Protein AF-A0A9P8Q8J6-F1 (afdb_monomer_lite)

Radius of gyration: 19.1 Å; chains: 1; bounding box: 42×46×47 Å

pLDDT: mean 92.54, std 6.58, range [63.53, 98.12]

Structure (mmCIF, N/CA/C/O backbone):
data_AF-A0A9P8Q8J6-F1
#
_entry.id   AF-A0A9P8Q8J6-F1
#
loop_
_atom_site.group_PDB
_atom_site.id
_atom_site.type_symbol
_atom_site.label_atom_id
_atom_site.label_alt_id
_atom_site.label_comp_id
_atom_site.label_asym_id
_atom_site.label_entity_id
_atom_site.label_seq_id
_atom_site.pdbx_PDB_ins_code
_atom_site.Cartn_x
_atom_site.Cartn_y
_atom_site.Cartn_z
_atom_site.occupancy
_atom_site.B_iso_or_equiv
_atom_site.auth_seq_id
_atom_site.auth_comp_id
_atom_site.auth_asym_id
_atom_site.auth_atom_id
_atom_site.pdbx_PDB_model_num
ATOM 1 N N . ASP A 1 1 ? -0.895 -18.425 1.987 1.00 63.53 1 ASP A N 1
ATOM 2 C CA . ASP A 1 1 ? 0.261 -17.760 1.364 1.00 63.53 1 ASP A CA 1
ATOM 3 C C . ASP A 1 1 ? 0.672 -18.620 0.179 1.00 63.53 1 ASP A C 1
ATOM 5 O O . ASP A 1 1 ? 0.899 -19.802 0.397 1.00 63.53 1 ASP A O 1
ATOM 9 N N . LEU A 1 2 ? 0.620 -18.088 -1.046 1.00 74.81 2 LEU A N 1
ATOM 10 C CA . LEU A 1 2 ? 0.910 -18.814 -2.295 1.00 74.81 2 LEU A CA 1
ATOM 11 C C . LEU A 1 2 ? 2.148 -18.234 -3.001 1.00 74.81 2 LEU A C 1
ATOM 13 O O . LEU A 1 2 ? 2.373 -18.473 -4.187 1.00 74.81 2 LEU A O 1
ATOM 17 N N . ARG A 1 3 ? 2.985 -17.478 -2.272 1.00 74.31 3 ARG A N 1
ATOM 18 C CA . ARG A 1 3 ? 4.222 -16.889 -2.809 1.00 74.31 3 ARG A CA 1
ATOM 19 C C . ARG A 1 3 ? 5.174 -17.942 -3.384 1.00 74.31 3 ARG A C 1
ATOM 21 O O . ARG A 1 3 ? 5.828 -17.664 -4.381 1.00 74.31 3 ARG A O 1
ATOM 28 N N . SER A 1 4 ? 5.195 -19.156 -2.829 1.00 72.25 4 SER A N 1
ATOM 29 C CA . SER A 1 4 ? 5.981 -20.287 -3.350 1.00 72.25 4 SER A CA 1
ATOM 30 C C . SER A 1 4 ? 5.540 -20.772 -4.736 1.00 72.25 4 SER A C 1
ATOM 32 O O . SER A 1 4 ? 6.313 -21.441 -5.411 1.00 72.25 4 SER A O 1
ATOM 34 N N . SER A 1 5 ? 4.322 -20.433 -5.160 1.00 75.38 5 SER A N 1
ATOM 35 C CA . SER A 1 5 ? 3.750 -20.784 -6.465 1.00 75.38 5 SER A CA 1
ATOM 36 C C . SER A 1 5 ? 3.695 -19.587 -7.423 1.00 75.38 5 SER A C 1
ATOM 38 O O . SER A 1 5 ? 3.127 -19.695 -8.501 1.00 75.38 5 SER A O 1
ATOM 40 N N . GLY A 1 6 ? 4.267 -18.435 -7.042 1.00 68.69 6 GLY A N 1
ATOM 41 C CA . GLY A 1 6 ? 4.240 -17.209 -7.850 1.00 68.69 6 GLY A CA 1
ATOM 42 C C . GLY A 1 6 ? 2.914 -16.438 -7.810 1.00 68.69 6 GLY A C 1
ATOM 43 O O . GLY A 1 6 ? 2.779 -15.427 -8.489 1.00 68.69 6 GLY A O 1
ATOM 44 N N . GLU A 1 7 ? 1.949 -16.863 -6.989 1.00 75.38 7 GLU A N 1
ATOM 45 C CA . GLU A 1 7 ? 0.589 -16.293 -6.949 1.00 75.38 7 GLU A CA 1
ATOM 46 C C . GLU A 1 7 ? 0.397 -15.241 -5.840 1.00 75.38 7 GLU A C 1
ATOM 48 O O . GLU A 1 7 ? -0.690 -14.701 -5.640 1.00 75.38 7 GLU A O 1
ATOM 53 N N . GLY A 1 8 ? 1.455 -14.930 -5.088 1.00 83.56 8 GLY A N 1
ATOM 54 C CA . GLY A 1 8 ? 1.409 -13.916 -4.037 1.00 83.56 8 GLY A CA 1
ATOM 55 C C . GLY A 1 8 ? 0.521 -14.310 -2.848 1.00 83.56 8 GLY A C 1
ATOM 56 O O . GLY A 1 8 ? 0.569 -15.437 -2.343 1.00 83.56 8 GLY A O 1
ATOM 57 N N . ARG A 1 9 ? -0.258 -13.352 -2.335 1.00 85.38 9 ARG A N 1
ATOM 58 C CA . ARG A 1 9 ? -1.199 -13.559 -1.224 1.00 85.38 9 ARG A CA 1
ATOM 59 C C . ARG A 1 9 ? -2.624 -13.352 -1.717 1.00 85.38 9 ARG A C 1
ATOM 61 O O . ARG A 1 9 ? -2.932 -12.327 -2.314 1.00 85.38 9 ARG A O 1
ATOM 68 N N . ALA A 1 10 ? -3.488 -14.306 -1.398 1.00 86.31 10 ALA A N 1
ATOM 69 C CA . ALA A 1 10 ? -4.892 -14.284 -1.771 1.00 86.31 10 ALA A CA 1
ATOM 70 C C . ALA A 1 10 ? -5.764 -14.815 -0.630 1.00 86.31 10 ALA A C 1
ATOM 72 O O . ALA A 1 10 ? -5.290 -15.508 0.277 1.00 86.31 10 ALA A O 1
ATOM 73 N N . LEU A 1 11 ? -7.054 -14.499 -0.706 1.00 88.88 11 LEU A N 1
ATOM 74 C CA . LEU A 1 11 ? -8.078 -15.114 0.126 1.00 88.88 11 LEU A CA 1
ATOM 75 C C . LEU A 1 11 ? -8.529 -16.419 -0.529 1.00 88.88 11 LEU A C 1
ATOM 77 O O . LEU A 1 11 ? -8.754 -16.470 -1.736 1.00 88.88 11 LEU A O 1
ATOM 81 N N . ARG A 1 12 ? -8.682 -17.471 0.276 1.00 89.44 12 ARG A N 1
ATOM 82 C CA . ARG A 1 12 ? -9.210 -18.764 -0.168 1.00 89.44 12 ARG A CA 1
ATOM 83 C C . ARG A 1 12 ? -10.517 -19.037 0.557 1.00 89.44 12 ARG A C 1
ATOM 85 O O . ARG A 1 12 ? -10.562 -18.953 1.783 1.00 89.44 12 ARG A O 1
ATOM 92 N N . ALA A 1 13 ? -11.550 -19.402 -0.193 1.00 94.25 13 ALA A N 1
ATOM 93 C CA . ALA A 1 13 ? -12.797 -19.873 0.386 1.00 94.25 13 ALA A CA 1
ATOM 94 C C . ALA A 1 13 ? -12.544 -21.159 1.193 1.00 94.25 13 ALA A C 1
ATOM 96 O O . ALA A 1 13 ? -11.900 -22.090 0.710 1.00 94.25 13 ALA A O 1
ATOM 97 N N . THR A 1 14 ? -13.021 -21.203 2.434 1.00 94.69 14 THR A N 1
ATOM 98 C CA . THR A 1 14 ? -12.968 -22.404 3.286 1.00 94.69 14 THR A CA 1
ATOM 99 C C . THR A 1 14 ? -14.236 -23.254 3.177 1.00 94.69 14 THR A C 1
ATOM 101 O O . THR A 1 14 ? -14.312 -24.319 3.781 1.00 94.69 14 THR A O 1
ATOM 104 N N . GLY A 1 15 ? -15.211 -22.793 2.392 1.00 96.19 15 GLY A N 1
ATOM 105 C CA . GLY A 1 15 ? -16.470 -23.457 2.083 1.00 96.19 15 GLY A CA 1
ATOM 106 C C . GLY A 1 15 ? -17.229 -22.679 1.008 1.00 96.19 15 GLY A C 1
ATOM 107 O O . GLY A 1 15 ? -16.719 -21.688 0.479 1.00 96.19 15 GLY A O 1
ATOM 108 N N . ASP A 1 16 ? -18.442 -23.121 0.697 1.00 97.31 16 ASP A N 1
ATOM 109 C CA . ASP A 1 16 ? -19.250 -22.522 -0.364 1.00 97.31 16 ASP A CA 1
ATOM 110 C C . ASP A 1 16 ? -19.674 -21.087 -0.026 1.00 97.31 16 ASP A C 1
ATOM 112 O O . ASP A 1 16 ? -20.169 -20.793 1.065 1.00 97.31 16 ASP A O 1
ATOM 116 N N . ILE A 1 17 ? -19.522 -20.185 -0.997 1.00 97.38 17 ILE A N 1
ATOM 117 C CA . ILE A 1 17 ? -19.898 -18.773 -0.883 1.00 97.38 17 ILE A CA 1
ATOM 118 C C . ILE A 1 17 ? -21.020 -18.503 -1.882 1.00 97.38 17 ILE A C 1
ATOM 120 O O . ILE A 1 17 ? -20.852 -18.676 -3.088 1.00 97.38 17 ILE A O 1
ATOM 124 N N . LYS A 1 18 ? -22.179 -18.063 -1.387 1.00 98.12 18 LYS A N 1
ATOM 125 C CA . LYS A 1 18 ? -23.310 -17.700 -2.249 1.00 98.12 18 LYS A CA 1
ATOM 126 C C . LYS A 1 18 ? -23.027 -16.391 -2.981 1.00 98.12 18 LYS A C 1
ATOM 128 O O . LYS A 1 18 ? -22.317 -15.521 -2.471 1.00 98.12 18 LYS A O 1
ATOM 133 N N . LYS A 1 19 ? -23.654 -16.221 -4.145 1.00 97.50 19 LYS A N 1
ATOM 134 C CA . LYS A 1 19 ? -23.665 -14.940 -4.858 1.00 97.50 19 LYS A CA 1
ATOM 135 C C . LYS A 1 19 ? -24.133 -13.815 -3.919 1.00 97.50 19 LYS A C 1
ATOM 137 O O . LYS A 1 19 ? -24.997 -14.041 -3.076 1.00 97.50 19 LYS A O 1
ATOM 142 N N . ASP A 1 20 ? -23.525 -12.640 -4.061 1.00 96.56 20 ASP A N 1
ATOM 143 C CA . ASP A 1 20 ? -23.828 -11.421 -3.297 1.00 96.56 20 ASP A CA 1
ATOM 144 C C . ASP A 1 20 ? -23.510 -11.499 -1.785 1.00 96.56 20 ASP A C 1
ATOM 146 O O . ASP A 1 20 ? -23.930 -10.648 -0.999 1.00 96.56 20 ASP A O 1
ATOM 150 N N . THR A 1 21 ? -22.708 -12.485 -1.361 1.00 97.25 21 THR A N 1
ATOM 151 C CA . THR A 1 21 ? -22.201 -12.564 0.019 1.00 97.25 21 THR A CA 1
ATOM 152 C C . THR A 1 21 ? -21.126 -11.504 0.266 1.00 97.25 21 THR A C 1
ATOM 154 O O . THR A 1 21 ? -20.114 -11.447 -0.433 1.00 97.25 21 THR A O 1
ATOM 157 N N . VAL A 1 22 ? -21.298 -10.698 1.315 1.00 96.94 22 VAL A N 1
ATOM 158 C CA . VAL A 1 22 ? -20.254 -9.782 1.798 1.00 96.94 22 VAL A CA 1
ATOM 159 C C . VAL A 1 22 ? -19.137 -10.589 2.463 1.00 96.94 22 VAL A C 1
ATOM 161 O O . VAL A 1 22 ? -19.374 -11.229 3.484 1.00 96.94 22 VAL A O 1
ATOM 164 N N . LEU A 1 23 ? -17.921 -10.532 1.911 1.00 96.00 23 LEU A N 1
ATOM 165 C CA . LEU A 1 23 ? -16.768 -11.285 2.429 1.00 96.00 23 LEU A CA 1
ATOM 166 C C . LEU A 1 23 ? -16.133 -10.632 3.660 1.00 96.00 23 LEU A C 1
ATOM 168 O O . LEU A 1 23 ? -15.762 -11.314 4.608 1.00 96.00 23 LEU A O 1
ATOM 172 N N . PHE A 1 24 ? -15.999 -9.307 3.645 1.00 95.19 24 PHE A N 1
ATOM 173 C CA . PHE A 1 24 ? -15.451 -8.528 4.750 1.00 95.19 24 PHE A CA 1
ATOM 174 C C . PHE A 1 24 ? -15.898 -7.068 4.647 1.00 95.19 24 PHE A C 1
ATOM 176 O O . PHE A 1 24 ? -16.391 -6.611 3.614 1.00 95.19 24 PHE A O 1
ATOM 183 N N . ARG A 1 25 ? -15.724 -6.330 5.743 1.00 95.94 25 ARG A N 1
ATOM 184 C CA . ARG A 1 25 ? -15.900 -4.878 5.818 1.00 95.94 25 ARG A CA 1
ATOM 185 C C . ARG A 1 25 ? -14.663 -4.290 6.480 1.00 95.94 25 ARG A C 1
ATOM 187 O O . ARG A 1 25 ? -14.135 -4.892 7.410 1.00 95.94 25 ARG A O 1
ATOM 194 N N . LEU A 1 26 ? -14.231 -3.125 6.015 1.00 94.19 26 LEU A N 1
ATOM 195 C CA . LEU A 1 26 ? -13.106 -2.397 6.591 1.00 94.19 26 LEU A CA 1
ATOM 196 C C . LEU A 1 26 ? -13.608 -1.070 7.158 1.00 94.19 26 LEU A C 1
ATOM 198 O O . LEU A 1 26 ? -14.361 -0.356 6.490 1.00 94.19 26 LEU A O 1
ATOM 202 N N . ALA A 1 27 ? -13.208 -0.746 8.384 1.00 95.50 27 ALA A N 1
ATOM 203 C CA . ALA A 1 27 ? -13.492 0.557 8.964 1.00 95.50 27 ALA A CA 1
ATOM 204 C C . ALA A 1 27 ? -12.594 1.630 8.319 1.00 95.50 27 ALA A C 1
ATOM 206 O O . ALA A 1 27 ? -11.461 1.364 7.920 1.00 95.50 27 ALA A O 1
ATOM 207 N N . ARG A 1 28 ? -13.118 2.852 8.151 1.00 93.19 28 ARG A N 1
ATOM 208 C CA . ARG A 1 28 ? -12.430 3.916 7.389 1.00 93.19 28 ARG A CA 1
ATOM 209 C C . ARG A 1 28 ? -11.117 4.369 8.027 1.00 93.19 28 ARG A C 1
ATOM 211 O O . ARG A 1 28 ? -10.218 4.804 7.320 1.00 93.19 28 ARG A O 1
ATOM 218 N N . ASP A 1 29 ? -11.016 4.256 9.341 1.00 93.12 29 ASP A N 1
ATOM 219 C CA . ASP A 1 29 ? -9.817 4.535 10.133 1.00 93.12 29 ASP A CA 1
ATOM 220 C C . ASP A 1 29 ? -8.673 3.532 9.898 1.00 93.12 29 ASP A C 1
ATOM 222 O O . ASP A 1 29 ? -7.529 3.837 10.225 1.00 93.12 29 ASP A O 1
ATOM 226 N N . HIS A 1 30 ? -8.951 2.379 9.280 1.00 92.94 30 HIS A N 1
ATOM 227 C CA . HIS A 1 30 ? -7.940 1.396 8.876 1.00 92.94 30 HIS A CA 1
ATOM 228 C C . HIS A 1 30 ? -7.394 1.636 7.459 1.00 92.94 30 HIS A C 1
ATOM 230 O O . HIS A 1 30 ? -6.464 0.951 7.034 1.00 92.94 30 HIS A O 1
ATOM 236 N N . ILE A 1 31 ? -7.940 2.601 6.715 1.00 94.69 31 ILE A N 1
ATOM 237 C CA . ILE A 1 31 ? -7.450 2.972 5.381 1.00 94.69 31 ILE A CA 1
ATOM 238 C C . ILE A 1 31 ? -6.296 3.956 5.547 1.00 94.69 31 ILE A C 1
ATOM 240 O O . ILE A 1 31 ? -6.488 4.992 6.177 1.00 94.69 31 ILE A O 1
ATOM 244 N N . ILE A 1 32 ? -5.137 3.694 4.939 1.00 95.12 32 ILE A N 1
ATOM 245 C CA . ILE A 1 32 ? -4.020 4.653 4.902 1.00 95.12 32 ILE A CA 1
ATOM 246 C C . ILE A 1 32 ? -4.378 5.809 3.961 1.00 95.12 32 ILE A C 1
ATOM 248 O O . ILE A 1 32 ? -4.677 5.598 2.787 1.00 95.12 32 ILE A O 1
ATOM 252 N N . ASN A 1 33 ? -4.363 7.033 4.480 1.00 94.38 33 ASN A N 1
ATOM 253 C CA . ASN A 1 33 ? -4.544 8.274 3.733 1.00 94.38 33 ASN A CA 1
ATOM 254 C C . ASN A 1 33 ? -3.948 9.453 4.522 1.00 94.38 33 ASN A C 1
ATOM 256 O O . ASN A 1 33 ? -3.509 9.287 5.658 1.00 94.38 33 ASN A O 1
ATOM 260 N N . VAL A 1 34 ? -3.992 10.655 3.945 1.00 95.12 34 VAL A N 1
ATOM 261 C CA . VAL A 1 34 ? -3.415 11.875 4.543 1.00 95.12 34 VAL A CA 1
ATOM 262 C C . VAL A 1 34 ? -3.983 12.242 5.921 1.00 95.12 34 VAL A C 1
ATOM 264 O O . VAL A 1 34 ? -3.323 12.933 6.686 1.00 95.12 34 VAL A O 1
ATOM 267 N N . ARG A 1 35 ? -5.194 11.783 6.264 1.00 93.75 35 ARG A N 1
ATOM 268 C CA . ARG A 1 35 ? -5.866 12.076 7.544 1.00 93.75 35 ARG A CA 1
ATOM 269 C C . ARG A 1 35 ? -5.664 10.978 8.584 1.00 93.75 35 ARG A C 1
ATOM 271 O O . ARG A 1 35 ? -5.707 11.248 9.783 1.00 93.75 35 ARG A O 1
ATOM 278 N N . THR A 1 36 ? -5.497 9.734 8.148 1.00 95.69 36 THR A N 1
ATOM 279 C CA . THR A 1 36 ? -5.312 8.590 9.046 1.00 95.69 36 THR A CA 1
ATOM 280 C C . THR A 1 36 ? -3.841 8.346 9.358 1.00 95.69 36 THR A C 1
ATOM 282 O O . THR A 1 36 ? -3.546 8.029 10.510 1.00 95.69 36 THR A O 1
ATOM 285 N N . ALA A 1 37 ? -2.936 8.550 8.397 1.00 96.69 37 ALA A N 1
ATOM 286 C CA . ALA A 1 37 ? -1.503 8.345 8.572 1.00 96.69 37 ALA A CA 1
ATOM 287 C C . ALA A 1 37 ? -0.920 9.250 9.670 1.00 96.69 37 ALA A C 1
ATOM 289 O O . ALA A 1 37 ? -1.319 10.407 9.844 1.00 96.69 37 ALA A O 1
ATOM 290 N N . ALA A 1 38 ? 0.069 8.731 10.390 1.00 96.75 38 ALA A N 1
ATOM 291 C CA . ALA A 1 38 ? 0.768 9.402 11.473 1.00 96.75 38 ALA A CA 1
ATOM 292 C C . ALA A 1 38 ? 1.411 10.718 11.014 1.00 96.75 38 ALA A C 1
ATOM 294 O O . ALA A 1 38 ? 1.391 11.695 11.761 1.00 96.75 38 ALA A O 1
ATOM 295 N N . LEU A 1 39 ? 1.885 10.795 9.763 1.00 97.12 39 LEU A N 1
ATOM 296 C CA . LEU A 1 39 ? 2.466 12.019 9.205 1.00 97.12 39 LEU A CA 1
ATOM 297 C C . LEU A 1 39 ? 1.474 13.191 9.214 1.00 97.12 39 LEU A C 1
ATOM 299 O O . LEU A 1 39 ? 1.848 14.306 9.578 1.00 97.12 39 LEU A O 1
ATOM 303 N N . GLY A 1 40 ? 0.212 12.944 8.854 1.00 95.38 40 GLY A N 1
ATOM 304 C CA . GLY A 1 40 ? -0.838 13.965 8.887 1.00 95.38 40 GLY A CA 1
ATOM 305 C C . GLY A 1 40 ? -1.202 14.388 10.310 1.00 95.38 40 GLY A C 1
ATOM 306 O O . GLY A 1 40 ? -1.526 15.545 10.550 1.00 95.38 40 GLY A O 1
ATOM 307 N N . LYS A 1 41 ? -1.085 13.470 11.275 1.00 93.94 41 LYS A N 1
ATOM 308 C CA . LYS A 1 41 ? -1.386 13.713 12.696 1.00 93.94 41 LYS A CA 1
ATOM 309 C C . LYS A 1 41 ? -0.225 14.341 13.474 1.00 93.94 41 LYS A C 1
ATOM 311 O O . LYS A 1 41 ? -0.441 14.833 14.577 1.00 93.94 41 LYS A O 1
ATOM 316 N N . LEU A 1 42 ? 0.988 14.338 12.917 1.00 94.62 42 LEU A N 1
ATOM 317 C CA . LEU A 1 42 ? 2.202 14.804 13.593 1.00 94.62 42 LEU A CA 1
ATOM 318 C C . LEU A 1 42 ? 2.138 16.292 13.973 1.00 94.62 42 LEU A C 1
ATOM 320 O O . LEU A 1 42 ? 2.616 16.684 15.036 1.00 94.62 42 LEU A O 1
ATOM 324 N N . LYS A 1 43 ? 1.554 17.127 13.108 1.00 93.81 43 LYS A N 1
ATOM 325 C CA . LYS A 1 43 ? 1.287 18.550 13.363 1.00 93.81 43 LYS A CA 1
ATOM 326 C C . LYS A 1 43 ? -0.023 18.951 12.698 1.00 93.81 43 LYS A C 1
ATOM 328 O O . LYS A 1 43 ? -0.309 18.490 11.600 1.00 93.81 43 LYS A O 1
ATOM 333 N N . LEU A 1 44 ? -0.756 19.881 13.312 1.00 85.44 44 LEU A N 1
ATOM 334 C CA . LEU A 1 44 ? -2.017 20.416 12.772 1.00 85.44 44 LEU A CA 1
ATOM 335 C C . LEU A 1 44 ? -1.884 20.907 11.318 1.00 85.44 44 LEU A C 1
ATOM 337 O O . LEU A 1 44 ? -2.751 20.627 10.499 1.00 85.44 44 LEU A O 1
ATOM 341 N N . SER A 1 45 ? -0.772 21.566 10.983 1.00 94.19 45 SER A N 1
ATOM 342 C CA . SER A 1 45 ? -0.512 22.099 9.640 1.00 94.19 45 SER A CA 1
ATOM 343 C C . SER A 1 45 ? -0.126 21.040 8.600 1.00 94.19 45 SER A C 1
ATOM 345 O O . SER A 1 45 ? -0.101 21.341 7.411 1.00 94.19 45 SER A O 1
ATOM 347 N N . ASN A 1 46 ? 0.214 19.810 9.005 1.00 95.69 46 ASN A N 1
ATOM 348 C CA . ASN A 1 46 ? 0.685 18.799 8.055 1.00 95.69 46 ASN A CA 1
ATOM 349 C C . ASN A 1 46 ? -0.421 18.354 7.101 1.00 95.69 46 ASN A C 1
ATOM 351 O O . ASN A 1 46 ? -0.126 18.072 5.946 1.00 95.69 46 ASN A O 1
ATOM 355 N N . ILE A 1 47 ? -1.677 18.313 7.555 1.00 95.12 47 ILE A N 1
ATOM 356 C CA . ILE A 1 47 ? -2.805 17.959 6.685 1.00 95.12 47 ILE A CA 1
ATOM 357 C C . ILE A 1 47 ? -2.934 18.978 5.554 1.00 95.12 47 ILE A C 1
ATOM 359 O O . ILE A 1 47 ? -3.012 18.573 4.403 1.00 95.12 47 ILE A O 1
ATOM 363 N N . GLU A 1 48 ? -2.879 20.277 5.855 1.00 95.12 48 GLU A N 1
ATOM 364 C CA . GLU A 1 48 ? -2.986 21.336 4.839 1.00 95.12 48 GLU A CA 1
ATOM 365 C C . GLU A 1 48 ? -1.866 21.235 3.797 1.00 95.12 48 GLU A C 1
ATOM 367 O O . GLU A 1 48 ? -2.116 21.317 2.596 1.00 95.12 48 GLU A O 1
ATOM 372 N N . VAL A 1 49 ? -0.633 20.986 4.250 1.00 96.44 49 VAL A N 1
ATOM 373 C CA . VAL A 1 49 ? 0.513 20.783 3.355 1.00 96.44 49 VAL A CA 1
ATOM 374 C C . VAL A 1 49 ? 0.318 19.536 2.494 1.00 96.44 49 VAL A C 1
ATOM 376 O O . VAL A 1 49 ? 0.465 19.614 1.279 1.00 96.44 49 VAL A O 1
ATOM 379 N N . LEU A 1 50 ? -0.044 18.397 3.087 1.00 96.38 50 LEU A N 1
ATOM 380 C CA . LEU A 1 50 ? -0.268 17.149 2.352 1.00 96.38 50 LEU A CA 1
ATOM 381 C C . LEU A 1 50 ? -1.429 17.262 1.356 1.00 96.38 50 LEU A C 1
ATOM 383 O O . LEU A 1 50 ? -1.348 16.700 0.272 1.00 96.38 50 LEU A O 1
ATOM 387 N N . GLU A 1 51 ? -2.486 17.999 1.692 1.00 95.19 51 GLU A N 1
ATOM 388 C CA . GLU A 1 51 ? -3.631 18.230 0.804 1.00 95.19 51 GLU A CA 1
ATOM 389 C C . GLU A 1 51 ? -3.325 19.224 -0.326 1.00 95.19 51 GLU A C 1
ATOM 391 O O . GLU A 1 51 ? -4.034 19.232 -1.331 1.00 95.19 51 GLU A O 1
ATOM 396 N N . SER A 1 52 ? -2.261 20.024 -0.199 1.00 96.44 52 SER A N 1
ATOM 397 C CA . SER A 1 52 ? -1.761 20.884 -1.281 1.00 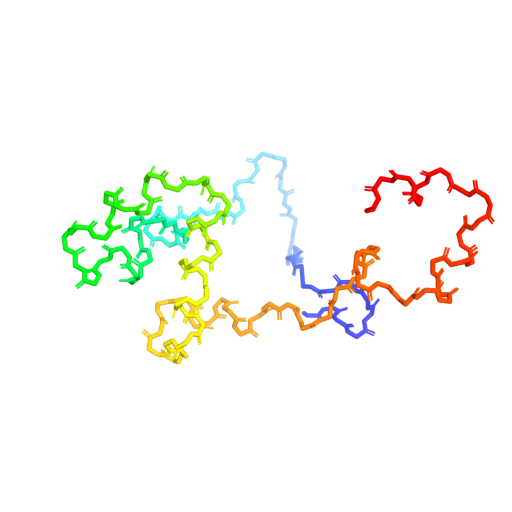96.44 52 SER A CA 1
ATOM 398 C C . SER A 1 52 ? -0.907 20.146 -2.318 1.00 96.44 52 SER A C 1
ATOM 400 O O . SER A 1 52 ? -0.714 20.656 -3.423 1.00 96.44 52 SER A O 1
ATOM 402 N N . LEU A 1 53 ? -0.397 18.958 -1.977 1.00 96.88 53 LEU A N 1
ATOM 403 C CA . LEU A 1 53 ? 0.352 18.101 -2.896 1.00 96.88 53 LEU A CA 1
ATOM 404 C C . LEU A 1 53 ? -0.599 17.340 -3.817 1.00 96.88 53 LEU A C 1
ATOM 406 O O . LEU A 1 53 ? -1.799 17.215 -3.552 1.00 96.88 53 LEU A O 1
ATOM 410 N N . ASN A 1 54 ? -0.059 16.755 -4.888 1.00 96.62 54 ASN A N 1
ATOM 411 C CA . ASN A 1 54 ? -0.861 15.821 -5.658 1.00 96.62 54 ASN A CA 1
ATOM 412 C C . ASN A 1 54 ? -1.172 14.563 -4.821 1.00 96.62 54 ASN A C 1
ATOM 414 O O . ASN A 1 54 ? -0.433 14.189 -3.906 1.00 96.62 54 ASN A O 1
ATOM 418 N N . GLN A 1 55 ? -2.278 13.888 -5.144 1.00 93.44 55 GLN A N 1
ATOM 419 C CA . GLN A 1 55 ? -2.763 12.745 -4.365 1.00 93.44 55 GLN A CA 1
ATOM 420 C C . GLN A 1 55 ? -1.703 11.642 -4.187 1.00 93.44 55 GLN A C 1
ATOM 422 O O . GLN A 1 55 ? -1.627 11.029 -3.121 1.00 93.44 55 GLN A O 1
ATOM 427 N N . TRP A 1 56 ? -0.898 11.378 -5.219 1.00 95.38 56 TRP A N 1
ATOM 428 C CA . TRP A 1 56 ? 0.124 10.336 -5.192 1.00 95.38 56 TRP A CA 1
ATOM 429 C C . TRP A 1 56 ? 1.337 10.746 -4.361 1.00 95.38 56 TRP A C 1
ATOM 431 O O . TRP A 1 56 ? 1.792 9.954 -3.546 1.00 95.38 56 TRP A O 1
ATOM 441 N N . GLU A 1 57 ? 1.819 11.979 -4.501 1.00 97.12 57 GLU A N 1
ATOM 442 C CA . GLU A 1 57 ? 2.908 12.542 -3.693 1.00 97.12 57 GLU A CA 1
ATOM 443 C C . GLU A 1 57 ? 2.572 12.483 -2.204 1.00 97.12 57 GLU A C 1
ATOM 445 O O . GLU A 1 57 ? 3.342 11.944 -1.408 1.00 97.12 57 GLU A O 1
ATOM 450 N N . ALA A 1 58 ? 1.388 12.976 -1.832 1.00 97.25 58 ALA A N 1
ATOM 451 C CA . ALA A 1 58 ? 0.932 12.966 -0.451 1.00 97.25 58 ALA A CA 1
ATOM 452 C C . ALA A 1 58 ? 0.862 11.538 0.111 1.00 97.25 58 ALA A C 1
ATOM 454 O O . ALA A 1 58 ? 1.293 11.284 1.239 1.00 97.25 58 ALA A O 1
ATOM 455 N N . LEU A 1 59 ? 0.348 10.591 -0.683 1.00 97.19 59 LEU A N 1
ATOM 456 C CA . LEU A 1 59 ? 0.234 9.197 -0.269 1.00 97.19 59 LEU A CA 1
ATOM 457 C C . LEU A 1 59 ? 1.601 8.513 -0.151 1.00 97.19 59 LEU A C 1
ATOM 459 O O . LEU A 1 59 ? 1.803 7.779 0.811 1.00 97.19 59 LEU A O 1
ATOM 463 N N . ILE A 1 60 ? 2.538 8.776 -1.067 1.00 97.44 60 ILE A N 1
ATOM 464 C CA . ILE A 1 60 ? 3.915 8.259 -1.005 1.00 97.44 60 ILE A CA 1
ATOM 465 C C . ILE A 1 60 ? 4.594 8.726 0.284 1.00 97.44 60 ILE A C 1
ATOM 467 O O . ILE A 1 60 ? 5.196 7.912 0.982 1.00 97.44 60 ILE A O 1
ATOM 471 N N . LEU A 1 61 ? 4.454 10.007 0.641 1.00 97.62 61 LEU A N 1
ATOM 472 C CA . LEU A 1 61 ? 5.009 10.545 1.885 1.00 97.62 61 LEU A CA 1
ATOM 473 C C . LEU A 1 61 ? 4.375 9.904 3.122 1.00 97.62 61 LEU A C 1
ATOM 475 O O . LEU A 1 61 ? 5.088 9.538 4.056 1.00 97.62 61 LEU A O 1
ATOM 479 N N . CYS A 1 62 ? 3.051 9.729 3.123 1.00 97.38 62 CYS A N 1
ATOM 480 C CA . CYS A 1 62 ? 2.355 9.041 4.208 1.00 97.38 62 CYS A CA 1
ATOM 481 C C . CYS A 1 62 ? 2.854 7.599 4.358 1.00 97.38 62 CYS A C 1
ATOM 483 O O . CYS A 1 62 ? 3.215 7.200 5.461 1.00 97.38 62 CYS A O 1
ATOM 485 N N . LEU A 1 63 ? 2.921 6.839 3.259 1.00 97.19 63 LEU A N 1
ATOM 486 C CA . LEU A 1 63 ? 3.390 5.453 3.275 1.00 97.19 63 LEU A CA 1
ATOM 487 C C . LEU A 1 63 ? 4.844 5.363 3.753 1.00 97.19 63 LEU A C 1
ATOM 489 O O . LEU A 1 63 ? 5.157 4.546 4.612 1.00 97.19 63 LEU A O 1
ATOM 493 N N . GLY A 1 64 ? 5.716 6.228 3.230 1.00 97.12 64 GLY A N 1
ATOM 494 C CA . GLY A 1 64 ? 7.125 6.275 3.609 1.00 97.12 64 GLY A CA 1
ATOM 495 C C . GLY A 1 64 ? 7.314 6.588 5.091 1.00 97.12 64 GLY A C 1
ATOM 496 O O . GLY A 1 64 ? 8.114 5.937 5.756 1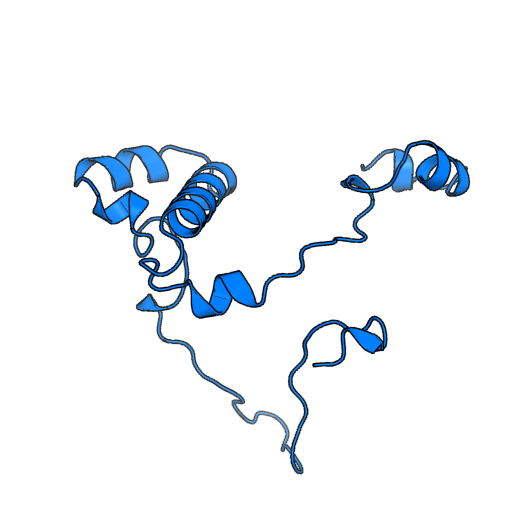.00 97.12 64 GLY A O 1
ATOM 497 N N . TYR A 1 65 ? 6.540 7.528 5.638 1.00 97.69 65 TYR A N 1
ATOM 498 C CA . TYR A 1 65 ? 6.590 7.838 7.066 1.00 97.69 65 TYR A CA 1
ATOM 499 C C . TYR A 1 65 ? 6.111 6.669 7.937 1.00 97.69 65 TYR A C 1
ATOM 501 O O . TYR A 1 65 ? 6.766 6.349 8.924 1.00 97.69 65 TYR A O 1
ATOM 509 N N . GLU A 1 66 ? 5.028 5.984 7.556 1.00 97.94 66 GLU A N 1
ATOM 510 C CA . GLU A 1 66 ? 4.575 4.773 8.259 1.00 97.94 66 GLU A CA 1
ATOM 511 C C . GLU A 1 66 ? 5.633 3.662 8.239 1.00 97.94 66 GLU A C 1
ATOM 513 O O . GLU A 1 66 ? 5.857 3.001 9.248 1.00 97.94 66 GLU A O 1
ATOM 518 N N . MET A 1 67 ? 6.342 3.487 7.120 1.00 96.62 67 MET A N 1
ATOM 519 C CA . MET A 1 67 ? 7.442 2.521 7.032 1.00 96.62 67 MET A CA 1
ATOM 520 C C . MET A 1 67 ? 8.609 2.873 7.965 1.00 96.62 67 MET A C 1
ATOM 522 O O . MET A 1 67 ? 9.206 1.971 8.547 1.00 96.62 67 MET A O 1
ATOM 526 N N . LEU A 1 68 ? 8.918 4.163 8.143 1.00 97.25 68 LEU A N 1
ATOM 527 C CA . LEU A 1 68 ? 9.973 4.622 9.058 1.00 97.25 68 LEU A CA 1
ATOM 528 C C . LEU A 1 68 ? 9.632 4.387 10.534 1.00 97.25 68 LEU A C 1
ATOM 530 O O . LEU A 1 68 ? 10.543 4.193 11.336 1.00 97.25 68 LEU A O 1
ATOM 534 N N . LEU A 1 69 ? 8.346 4.397 10.896 1.00 97.31 69 LEU A N 1
ATOM 535 C CA . LEU A 1 69 ? 7.901 4.087 12.258 1.00 97.31 69 LEU A CA 1
ATOM 536 C C . LEU A 1 69 ? 8.095 2.606 12.622 1.00 97.31 69 LEU A C 1
ATOM 538 O O . LEU A 1 69 ? 8.154 2.270 13.803 1.00 97.31 69 LEU A O 1
ATOM 542 N N . GLY A 1 70 ? 8.207 1.715 11.632 1.00 95.75 70 GLY A N 1
ATOM 543 C CA . GLY A 1 70 ? 8.406 0.288 11.866 1.00 95.75 70 GLY A CA 1
ATOM 544 C C . GLY A 1 70 ? 7.255 -0.327 12.667 1.00 95.75 70 GLY A C 1
ATOM 545 O O . GLY A 1 70 ? 6.098 -0.266 12.250 1.00 95.75 70 GLY A O 1
ATOM 546 N N . GLU A 1 71 ? 7.566 -0.934 13.813 1.00 96.69 71 GLU A N 1
ATOM 547 C CA . GLU A 1 71 ? 6.577 -1.593 14.681 1.00 96.69 71 GLU A CA 1
ATOM 548 C C . GLU A 1 71 ? 5.599 -0.611 15.345 1.00 96.69 71 GLU A C 1
ATOM 550 O O . GLU A 1 71 ? 4.464 -0.993 15.626 1.00 96.69 71 GLU A O 1
ATOM 555 N N . GLU A 1 72 ? 5.987 0.660 15.498 1.00 96.75 72 GLU A N 1
ATOM 556 C CA . GLU A 1 72 ? 5.142 1.723 16.063 1.00 96.75 72 GLU A CA 1
ATOM 557 C C . GLU A 1 72 ? 4.056 2.205 15.083 1.00 96.75 72 GLU A C 1
ATOM 559 O O . GLU A 1 72 ? 3.145 2.946 15.460 1.00 96.75 72 GLU A O 1
ATOM 564 N N . SER A 1 73 ? 4.125 1.799 13.810 1.00 97.06 73 SER A N 1
ATOM 565 C CA . SER A 1 73 ? 3.068 2.089 12.842 1.00 97.06 73 SER A CA 1
ATOM 566 C C . SER A 1 73 ? 1.801 1.298 13.167 1.00 97.06 73 SER A C 1
ATOM 568 O O . SER A 1 73 ? 1.832 0.073 13.313 1.00 97.06 73 SER A O 1
ATOM 570 N N . GLN A 1 74 ? 0.643 1.969 13.128 1.00 95.31 74 GLN A N 1
ATOM 571 C CA . GLN A 1 74 ? -0.671 1.309 13.168 1.00 95.31 74 GLN A CA 1
ATOM 572 C C . GLN A 1 74 ? -0.825 0.273 12.035 1.00 95.31 74 GLN A C 1
ATOM 574 O O . GLN A 1 74 ? -1.578 -0.694 12.164 1.00 95.31 74 GLN A O 1
ATOM 579 N N . TRP A 1 75 ? -0.106 0.454 10.924 1.00 97.00 75 TRP A N 1
ATOM 580 C CA . TRP A 1 75 ? -0.140 -0.429 9.761 1.00 97.00 75 TRP A CA 1
ATOM 581 C C . TRP A 1 75 ? 1.055 -1.378 9.683 1.00 97.00 75 TRP A C 1
ATOM 583 O O . TRP A 1 75 ? 1.204 -2.043 8.661 1.00 97.00 75 TRP A O 1
ATOM 593 N N . SER A 1 76 ? 1.866 -1.514 10.736 1.00 96.94 76 SER A N 1
ATOM 594 C CA . SER A 1 76 ? 3.051 -2.387 10.757 1.00 96.94 76 SER A CA 1
ATOM 595 C C . SER A 1 76 ? 2.751 -3.804 10.246 1.00 96.94 76 SER A C 1
ATOM 597 O O . SER A 1 76 ? 3.407 -4.294 9.327 1.00 96.94 76 SER A O 1
ATOM 599 N N . SER A 1 77 ? 1.672 -4.419 10.742 1.00 94.81 77 SER A N 1
ATOM 600 C CA . SER A 1 77 ? 1.219 -5.751 10.312 1.00 94.81 77 SER A CA 1
ATOM 601 C C . SER A 1 77 ? 0.842 -5.811 8.830 1.00 94.81 77 SER A C 1
ATOM 603 O O . SER A 1 77 ? 1.060 -6.830 8.187 1.00 94.81 77 SER A O 1
ATOM 605 N N . TYR A 1 78 ? 0.274 -4.740 8.269 1.00 93.38 78 TYR A N 1
ATOM 606 C CA . TYR A 1 78 ? -0.035 -4.666 6.840 1.00 93.38 78 TYR A CA 1
ATOM 607 C C . TYR A 1 78 ? 1.233 -4.446 6.002 1.00 93.38 78 TYR A C 1
ATOM 609 O O . TYR A 1 78 ? 1.427 -5.098 4.980 1.00 93.38 78 TYR A O 1
ATOM 617 N N . LEU A 1 79 ? 2.133 -3.570 6.444 1.00 94.81 79 LEU A N 1
ATOM 618 C CA . LEU A 1 79 ? 3.374 -3.273 5.730 1.00 94.81 79 LEU A CA 1
ATOM 619 C C . LEU A 1 79 ? 4.287 -4.504 5.647 1.00 94.81 79 LEU A C 1
ATOM 621 O O . LEU A 1 79 ? 4.851 -4.772 4.590 1.00 94.81 79 LEU A O 1
ATOM 625 N N . GLN A 1 80 ? 4.342 -5.322 6.702 1.00 92.44 80 GLN A N 1
ATOM 626 C CA . GLN A 1 80 ? 5.096 -6.584 6.724 1.00 92.44 80 GLN A CA 1
ATOM 627 C C . GLN A 1 80 ? 4.576 -7.646 5.740 1.00 92.44 80 GLN A C 1
ATOM 629 O O . GLN A 1 80 ? 5.260 -8.639 5.478 1.00 92.44 80 GLN A O 1
ATOM 634 N N . VAL A 1 81 ? 3.359 -7.492 5.203 1.00 91.25 81 VAL A N 1
ATOM 635 C CA . VAL A 1 81 ? 2.819 -8.433 4.211 1.00 91.25 81 VAL A CA 1
ATOM 636 C C . VAL A 1 81 ? 3.031 -7.995 2.768 1.00 91.25 81 VAL A C 1
ATOM 638 O O . VAL A 1 81 ? 2.759 -8.798 1.868 1.00 91.25 81 VAL A O 1
ATOM 641 N N . LEU A 1 82 ? 3.506 -6.766 2.544 1.00 90.56 82 LEU A N 1
ATOM 642 C CA . LEU A 1 82 ? 3.755 -6.237 1.209 1.00 90.56 82 LEU A CA 1
ATOM 643 C C . LEU A 1 82 ? 4.861 -7.033 0.493 1.00 90.56 82 LEU A C 1
ATOM 645 O O . LEU A 1 82 ? 5.783 -7.544 1.131 1.00 90.56 82 LEU A O 1
ATOM 649 N N . PRO A 1 83 ? 4.766 -7.185 -0.838 1.00 88.69 83 PRO A N 1
ATOM 650 C CA . PRO A 1 83 ? 5.812 -7.836 -1.610 1.00 88.69 83 PRO A CA 1
ATOM 651 C C . PRO A 1 83 ? 7.062 -6.950 -1.685 1.00 88.69 83 PRO A C 1
ATOM 653 O O . PRO A 1 83 ? 6.974 -5.747 -1.903 1.00 88.69 83 PRO A O 1
ATOM 656 N N . GLU A 1 84 ? 8.235 -7.569 -1.570 1.00 86.75 84 GLU A N 1
ATOM 65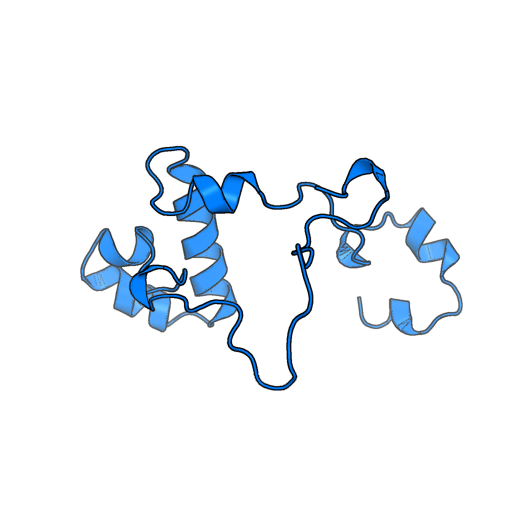7 C CA . GLU A 1 84 ? 9.533 -6.894 -1.738 1.00 86.75 84 GLU A CA 1
ATOM 658 C C . GLU A 1 84 ? 9.971 -6.811 -3.206 1.00 86.75 84 GLU A C 1
ATOM 660 O O . GLU A 1 84 ? 10.853 -6.035 -3.562 1.00 86.75 84 GLU A O 1
ATOM 665 N N . LYS A 1 85 ? 9.371 -7.639 -4.067 1.00 85.69 85 LYS A N 1
ATOM 666 C CA . LYS A 1 85 ? 9.689 -7.729 -5.492 1.00 85.69 85 LYS A CA 1
ATOM 667 C C . LYS A 1 85 ? 8.428 -7.517 -6.309 1.00 85.69 85 LYS A C 1
ATOM 669 O O . LYS A 1 85 ? 7.386 -8.106 -6.020 1.00 85.69 85 LYS A O 1
ATOM 674 N N . PHE A 1 86 ? 8.557 -6.723 -7.359 1.00 86.62 86 PHE A N 1
ATOM 675 C CA . PHE A 1 86 ? 7.493 -6.424 -8.304 1.00 86.62 86 PHE A CA 1
ATOM 676 C C . PHE A 1 86 ? 7.942 -6.847 -9.698 1.00 86.62 86 PHE A C 1
ATOM 678 O O . PHE A 1 86 ? 9.113 -6.717 -10.033 1.00 86.62 86 PHE A O 1
ATOM 685 N N . ASN A 1 87 ? 7.004 -7.338 -10.507 1.00 88.31 87 ASN A N 1
ATOM 686 C CA . ASN A 1 87 ? 7.269 -7.729 -11.893 1.00 88.31 87 ASN A CA 1
ATOM 687 C C . ASN A 1 87 ? 6.670 -6.734 -12.905 1.00 88.31 87 ASN A C 1
ATOM 689 O O . ASN A 1 87 ? 6.413 -7.085 -14.053 1.00 88.31 87 ASN A O 1
ATOM 693 N N . SER A 1 88 ? 6.384 -5.506 -12.463 1.00 90.81 88 SER A N 1
ATOM 694 C CA . SER A 1 88 ? 6.000 -4.414 -13.361 1.00 90.81 88 SER A CA 1
ATOM 695 C C . SER A 1 88 ? 7.211 -3.991 -14.188 1.00 90.81 88 SER A C 1
ATOM 697 O O . SER A 1 88 ? 8.319 -3.947 -13.661 1.00 90.81 88 SER A O 1
ATOM 699 N N . LEU A 1 89 ? 6.993 -3.617 -15.449 1.00 93.62 89 LEU A N 1
ATOM 700 C CA . LEU A 1 89 ? 8.076 -3.329 -16.400 1.00 93.62 89 LEU A CA 1
ATOM 701 C C . LEU A 1 89 ? 9.050 -2.234 -15.936 1.00 93.62 89 LEU A C 1
ATOM 703 O O . LEU A 1 89 ? 10.221 -2.285 -16.277 1.00 93.62 89 LEU A O 1
ATOM 707 N N . MET A 1 90 ? 8.597 -1.289 -15.107 1.00 92.00 90 MET A N 1
ATOM 708 C CA . MET A 1 90 ? 9.457 -0.262 -14.498 1.00 92.00 90 MET A CA 1
ATOM 709 C C . MET A 1 90 ? 10.569 -0.820 -13.587 1.00 92.00 90 MET A C 1
ATOM 711 O O . MET A 1 90 ? 11.473 -0.082 -13.216 1.00 92.00 90 MET A O 1
ATOM 715 N N . PHE A 1 91 ? 10.479 -2.093 -13.185 1.00 91.88 91 PHE A N 1
ATOM 716 C CA . PHE A 1 91 ? 11.477 -2.787 -12.366 1.00 91.88 91 PHE A CA 1
ATOM 717 C C . PHE A 1 91 ? 12.343 -3.767 -13.169 1.00 91.88 91 PHE A C 1
ATOM 719 O O . PHE A 1 91 ? 13.201 -4.425 -12.585 1.00 91.88 91 PHE A O 1
ATOM 726 N N . TRP A 1 92 ? 12.097 -3.907 -14.473 1.00 94.19 92 TRP A N 1
ATOM 727 C CA . TRP A 1 92 ? 12.857 -4.809 -15.334 1.00 94.19 92 TRP A CA 1
ATOM 728 C C . TRP A 1 92 ? 14.186 -4.171 -15.731 1.00 94.19 92 TRP A C 1
ATOM 730 O O . TRP A 1 92 ? 14.296 -2.951 -15.848 1.00 94.19 92 TRP A O 1
ATOM 740 N N . SER A 1 93 ? 15.193 -5.008 -15.954 1.00 94.38 93 SER A N 1
ATOM 741 C CA . SER A 1 93 ? 16.473 -4.581 -16.516 1.00 94.38 93 SER A CA 1
ATOM 742 C C . SER A 1 93 ? 16.351 -4.226 -18.000 1.00 94.38 93 SER A C 1
ATOM 744 O O . SER A 1 93 ? 15.452 -4.696 -18.702 1.00 94.38 93 SER A O 1
ATOM 746 N N . ASP A 1 94 ? 17.300 -3.437 -18.504 1.00 94.12 94 ASP A N 1
ATOM 747 C CA . ASP A 1 94 ? 17.343 -3.053 -19.919 1.00 94.12 94 ASP A CA 1
ATOM 748 C C . ASP A 1 94 ? 17.409 -4.273 -20.857 1.00 94.12 94 ASP A C 1
ATOM 750 O O . ASP A 1 94 ? 16.789 -4.270 -21.925 1.00 94.12 94 ASP A O 1
ATOM 754 N N . ASP A 1 95 ? 18.103 -5.338 -20.439 1.00 96.19 95 ASP A N 1
ATOM 755 C CA . ASP A 1 95 ? 18.206 -6.595 -21.187 1.00 96.19 95 ASP A CA 1
ATOM 756 C C . ASP A 1 95 ? 16.852 -7.320 -21.264 1.00 96.19 95 ASP A C 1
ATOM 758 O O . ASP A 1 95 ? 16.443 -7.768 -22.338 1.00 96.19 95 ASP A O 1
ATOM 762 N N . GLU A 1 96 ? 16.109 -7.387 -20.156 1.00 95.12 96 GLU A N 1
ATOM 763 C CA . GLU A 1 96 ? 14.764 -7.978 -20.123 1.00 95.12 96 GLU A CA 1
ATOM 764 C C . GLU A 1 96 ? 13.769 -7.158 -20.956 1.00 95.12 96 GLU A C 1
ATOM 766 O O . GLU A 1 96 ? 12.952 -7.717 -21.692 1.00 95.12 96 GLU A O 1
ATOM 771 N N . LEU A 1 97 ? 13.857 -5.826 -20.905 1.00 95.19 97 LEU A N 1
ATOM 772 C CA . LEU A 1 97 ? 13.042 -4.944 -21.741 1.00 95.19 97 LEU A CA 1
ATOM 773 C C 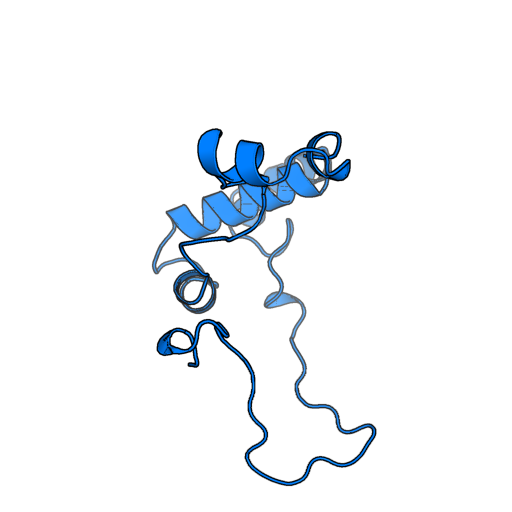. LEU A 1 97 ? 13.385 -5.097 -23.229 1.00 95.19 97 LEU A C 1
ATOM 775 O O . LEU A 1 97 ? 12.490 -5.061 -24.079 1.00 95.19 97 LEU A O 1
ATOM 779 N N . ALA A 1 98 ? 14.654 -5.329 -23.578 1.00 94.50 98 ALA A N 1
ATOM 780 C CA . ALA A 1 98 ? 15.060 -5.569 -24.959 1.00 94.50 98 ALA A CA 1
ATOM 781 C C . ALA A 1 98 ? 14.400 -6.825 -25.554 1.00 94.50 98 ALA A C 1
ATOM 783 O O . ALA A 1 98 ? 14.063 -6.816 -26.743 1.00 94.50 98 ALA A O 1
ATOM 784 N N . MET A 1 99 ? 14.134 -7.854 -24.737 1.00 95.44 99 MET A N 1
ATOM 785 C CA . MET A 1 99 ? 13.414 -9.066 -25.157 1.00 95.44 99 MET A CA 1
ATOM 786 C C . MET A 1 99 ? 11.962 -8.800 -25.572 1.00 95.44 99 MET A C 1
ATOM 788 O O . MET A 1 99 ? 11.368 -9.615 -26.276 1.00 95.44 99 MET A O 1
ATOM 792 N N . LEU A 1 100 ? 11.379 -7.668 -25.169 1.00 94.75 100 LEU A N 1
ATOM 793 C CA . LEU A 1 100 ? 10.016 -7.301 -25.546 1.00 94.75 100 LEU A CA 1
ATOM 794 C C . LEU A 1 100 ? 9.937 -6.667 -26.938 1.00 94.75 100 LEU A C 1
ATOM 796 O O . LEU A 1 100 ? 8.831 -6.484 -27.443 1.00 94.75 100 LEU A O 1
ATOM 800 N N . LYS A 1 101 ? 11.056 -6.332 -27.595 1.00 93.00 101 LYS A N 1
ATOM 801 C CA . LYS A 1 101 ? 11.026 -5.772 -28.956 1.00 93.00 101 LYS A CA 1
ATOM 802 C C . LYS A 1 101 ? 10.432 -6.787 -29.950 1.00 93.00 101 LYS A C 1
ATOM 804 O O . LYS A 1 101 ? 10.783 -7.962 -29.900 1.00 93.00 101 LYS A O 1
ATOM 809 N N . PRO A 1 102 ? 9.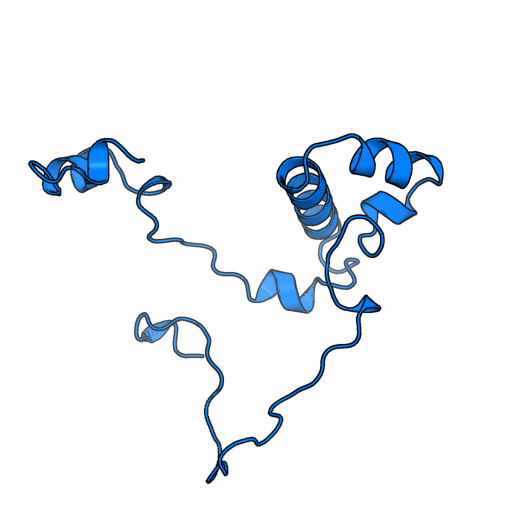572 -6.351 -30.891 1.00 92.31 102 PRO A N 1
ATOM 810 C CA . PRO A 1 102 ? 9.223 -4.964 -31.223 1.00 92.31 102 PRO A CA 1
ATOM 811 C C . PRO A 1 102 ? 7.935 -4.450 -30.543 1.00 92.31 102 PRO A C 1
ATOM 813 O O . PRO A 1 102 ? 7.269 -3.571 -31.081 1.00 92.31 102 PRO A O 1
ATOM 816 N N . SER A 1 103 ? 7.531 -5.002 -29.396 1.00 93.88 103 SER A N 1
ATOM 817 C CA . SER A 1 103 ? 6.299 -4.600 -28.707 1.00 93.88 103 SER A CA 1
ATOM 818 C C . SER A 1 103 ? 6.256 -3.100 -28.409 1.00 93.88 103 SER A C 1
ATOM 820 O O . SER A 1 103 ? 7.183 -2.529 -27.833 1.00 93.88 103 SER A O 1
ATOM 822 N N . ASN A 1 104 ? 5.113 -2.476 -28.705 1.00 92.94 104 ASN A N 1
ATOM 823 C CA . ASN A 1 104 ? 4.851 -1.067 -28.398 1.00 92.94 104 ASN A CA 1
ATOM 824 C C . ASN A 1 104 ? 4.765 -0.776 -26.897 1.00 92.94 104 ASN A C 1
ATOM 826 O O . ASN A 1 104 ? 4.723 0.393 -26.515 1.00 92.94 104 ASN A O 1
ATOM 830 N N . VAL A 1 105 ? 4.731 -1.800 -26.038 1.00 91.19 105 VAL A N 1
ATOM 831 C CA . VAL A 1 105 ? 4.675 -1.597 -24.586 1.00 91.19 105 VAL A CA 1
ATOM 832 C C . VAL A 1 105 ? 5.848 -0.751 -24.089 1.00 91.19 105 VAL A C 1
ATOM 834 O O . VAL A 1 105 ? 5.636 0.086 -23.224 1.00 91.19 105 VAL A O 1
ATOM 837 N N . LEU A 1 106 ? 7.020 -0.865 -24.730 1.00 88.94 106 LEU A N 1
ATOM 838 C CA . LEU A 1 106 ? 8.232 -0.097 -24.420 1.00 88.94 106 LEU A CA 1
ATO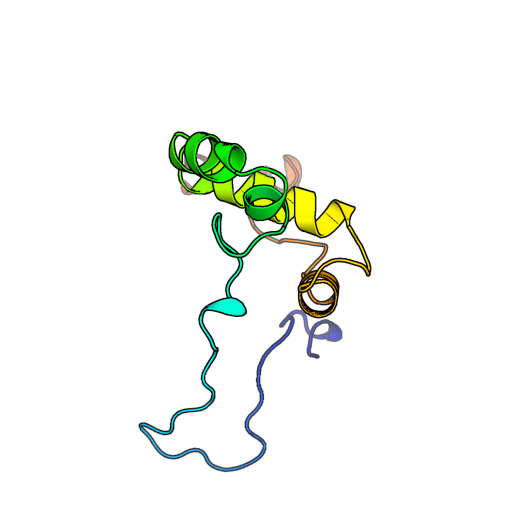M 839 C C . LEU A 1 106 ? 8.067 1.424 -24.576 1.00 88.94 106 LEU A C 1
ATOM 841 O O . LEU A 1 106 ? 8.847 2.179 -24.017 1.00 88.94 106 LEU A O 1
ATOM 845 N N . THR A 1 107 ? 7.057 1.888 -25.318 1.00 88.50 107 THR A N 1
ATOM 846 C CA . THR A 1 107 ? 6.769 3.327 -25.488 1.00 88.50 107 THR A CA 1
ATOM 847 C C . THR A 1 107 ? 5.926 3.920 -24.357 1.00 88.50 107 THR A C 1
ATOM 849 O O . THR A 1 107 ? 5.676 5.122 -24.345 1.00 88.50 107 THR A O 1
ATOM 852 N N . ARG A 1 108 ? 5.426 3.071 -23.452 1.00 83.25 108 ARG A N 1
ATOM 853 C CA . ARG A 1 108 ? 4.484 3.428 -22.380 1.00 83.25 108 ARG A CA 1
ATOM 854 C C . ARG A 1 108 ? 5.046 3.196 -20.978 1.00 83.25 108 ARG A C 1
ATOM 856 O O . ARG A 1 108 ? 4.287 3.315 -20.018 1.00 83.25 108 ARG A O 1
ATOM 863 N N . ILE A 1 109 ? 6.305 2.778 -20.892 1.00 77.69 109 ILE A N 1
ATOM 864 C CA . ILE A 1 109 ? 7.021 2.546 -19.635 1.00 77.69 109 ILE A CA 1
ATOM 865 C C . ILE A 1 109 ? 7.717 3.840 -19.239 1.00 77.69 109 ILE A C 1
ATOM 867 O O . ILE A 1 109 ? 8.225 4.518 -20.160 1.00 77.69 109 ILE A O 1
#

InterPro domains:
  IPR046341 SET domain superfamily [SSF82199] (3-107)
  IPR050600 SETD3/SETD6 methyltransferase [PTHR13271] (8-105)

Foldseek 3Di:
DCVVVVPADDDDDPDDDDPPDDPDDDDPLPDQACCNAVQNVVDVCSSVVLVPDPRVVSSVVSVVVLVVCQPVRPCNVVVVRDDPDDPPPVPDDPVVVVVCPPDPVVVVD

Organism: Wickerhamomyces pijperi (NCBI:txid599730)

Sequence (109 aa):
DLRSSGEGRALRATGDIKKDTVLFRLARDHIINVRTAALGKLKLSNIEVLESLNQWEALILCLGYEMLLGEESQWSSYLQVLPEKFNSLMFWSDDELAMLKPSNVLTRI

Secondary structure (DSSP, 8-state):
--GGGT--S----SS---TT-------GGGS-STTTSHHHHSSHHHHHHHHHS-HHHHHHHHHHHHHHHGGGSTTHHHHTTS-S---SGGGS-HHHHHTTTT-GGGG--